Protein AF-A0A6I4ZNN2-F1 (afdb_monomer_lite)

Secondary structure (DSSP, 8-state):
-EEEEEEE----SSEEEEEES-TTS--TTPEEEEE---SEEEEEE---TTS-GGG--EEEEEEGGGTEEEEEEE------

Structure (mmCIF, N/CA/C/O backbone):
data_AF-A0A6I4ZNN2-F1
#
_entry.id   AF-A0A6I4ZNN2-F1
#
loop_
_atom_site.group_PDB
_atom_site.id
_atom_site.type_symbol
_atom_site.label_atom_id
_atom_site.label_alt_id
_atom_site.label_comp_id
_atom_site.label_asym_id
_atom_site.label_entity_id
_atom_site.label_seq_id
_atom_site.pdbx_PDB_ins_code
_atom_site.Cartn_x
_atom_site.Cartn_y
_atom_site.Cartn_z
_atom_site.occupancy
_atom_site.B_iso_or_equiv
_atom_site.auth_seq_id
_atom_site.auth_comp_id
_atom_site.auth_asym_id
_atom_site.auth_atom_id
_atom_site.pdbx_PDB_model_num
ATOM 1 N N . MET A 1 1 ? -12.092 -1.799 5.130 1.00 90.38 1 MET A N 1
ATOM 2 C CA . MET A 1 1 ? -11.559 -1.642 3.754 1.00 90.38 1 MET A CA 1
ATOM 3 C C . MET A 1 1 ? -10.495 -0.557 3.762 1.00 90.38 1 MET A C 1
ATOM 5 O O . MET A 1 1 ? -10.591 0.327 4.603 1.00 90.38 1 MET A O 1
ATOM 9 N N . LEU A 1 2 ? -9.531 -0.592 2.840 1.00 94.19 2 LEU A N 1
ATOM 10 C CA . LEU A 1 2 ? -8.601 0.518 2.613 1.00 94.19 2 LEU A CA 1
ATOM 11 C C . LEU A 1 2 ? -9.169 1.412 1.511 1.00 94.19 2 LEU A C 1
A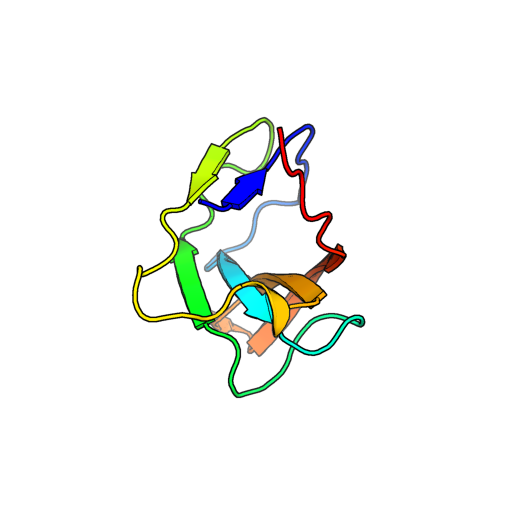TOM 13 O O . LEU A 1 2 ? -9.379 0.936 0.393 1.00 94.19 2 LEU A O 1
ATOM 17 N N . ARG A 1 3 ? -9.388 2.691 1.817 1.00 95.50 3 ARG A N 1
ATOM 18 C CA . ARG A 1 3 ? -9.756 3.716 0.838 1.00 95.50 3 ARG A CA 1
ATOM 19 C C . ARG A 1 3 ? -8.510 4.505 0.451 1.00 95.50 3 ARG A C 1
ATOM 21 O O . ARG A 1 3 ? -7.794 4.992 1.316 1.00 95.50 3 ARG A O 1
ATOM 28 N N . VAL A 1 4 ? -8.271 4.630 -0.849 1.00 94.88 4 VAL A N 1
ATOM 29 C CA . VAL A 1 4 ? -7.179 5.425 -1.411 1.00 94.88 4 VAL A CA 1
ATOM 30 C C . VAL A 1 4 ? -7.779 6.539 -2.258 1.00 94.88 4 VAL A C 1
ATOM 32 O O . VAL A 1 4 ? -8.604 6.279 -3.134 1.00 94.88 4 VAL A O 1
ATOM 35 N N . GLU A 1 5 ? -7.364 7.777 -1.998 1.00 93.88 5 GLU A N 1
ATOM 36 C CA . GLU A 1 5 ? -7.883 8.986 -2.643 1.00 93.88 5 GLU A CA 1
ATOM 37 C C . GLU A 1 5 ? -6.744 9.905 -3.067 1.00 93.88 5 GLU A C 1
ATOM 39 O O . GLU A 1 5 ? -5.678 9.899 -2.456 1.00 93.88 5 GLU A O 1
ATOM 44 N N . ASN A 1 6 ? -6.982 10.713 -4.106 1.00 93.19 6 ASN A N 1
ATOM 45 C CA . ASN A 1 6 ? -5.994 11.645 -4.663 1.00 93.19 6 ASN A CA 1
ATOM 46 C C . ASN A 1 6 ? -4.637 10.979 -4.960 1.00 93.19 6 ASN A C 1
ATOM 48 O O . ASN A 1 6 ? -3.580 11.590 -4.805 1.00 93.19 6 ASN A O 1
ATOM 52 N N . PHE A 1 7 ? -4.665 9.711 -5.370 1.00 95.12 7 PHE A N 1
ATOM 53 C CA . PHE A 1 7 ? -3.468 8.941 -5.654 1.00 95.12 7 PHE A CA 1
ATOM 54 C C . PHE A 1 7 ? -2.848 9.387 -6.973 1.00 95.12 7 PHE A C 1
ATOM 56 O O . PHE A 1 7 ? -3.567 9.648 -7.938 1.00 95.12 7 PHE A O 1
ATOM 63 N N . SER A 1 8 ? -1.520 9.452 -7.014 1.00 95.00 8 SER A N 1
ATOM 64 C CA . SER A 1 8 ? -0.746 9.635 -8.238 1.00 95.00 8 SER A CA 1
ATOM 65 C C . SER A 1 8 ? 0.642 9.034 -8.055 1.00 95.00 8 SER A C 1
ATOM 67 O O . SER A 1 8 ? 1.313 9.273 -7.048 1.00 95.00 8 SER A O 1
ATOM 69 N N . VAL A 1 9 ? 1.080 8.234 -9.021 1.00 94.44 9 VAL A N 1
ATOM 70 C CA . VAL A 1 9 ? 2.372 7.552 -8.999 1.00 94.44 9 VAL A CA 1
ATOM 71 C C . VAL A 1 9 ? 2.882 7.341 -10.420 1.00 94.44 9 VAL A C 1
ATOM 73 O O . VAL A 1 9 ? 2.120 7.301 -11.384 1.00 94.44 9 VAL A O 1
ATOM 76 N N . ARG A 1 10 ? 4.195 7.171 -10.585 1.00 93.94 10 ARG A N 1
ATOM 77 C CA . ARG A 1 10 ? 4.742 6.772 -11.889 1.00 93.94 10 ARG A CA 1
ATOM 78 C C . ARG A 1 10 ? 4.393 5.319 -12.186 1.00 93.94 10 ARG A C 1
ATOM 80 O O . ARG A 1 10 ? 4.410 4.482 -11.289 1.00 93.94 10 ARG A O 1
ATOM 87 N N . ASN A 1 11 ? 4.155 5.017 -13.460 1.00 91.31 11 ASN A N 1
ATOM 88 C CA . ASN A 1 11 ? 3.927 3.641 -13.878 1.00 91.31 11 ASN A CA 1
ATOM 89 C C . ASN A 1 11 ? 5.161 2.764 -13.589 1.00 91.31 11 ASN A C 1
ATOM 91 O O . ASN A 1 11 ? 6.302 3.195 -13.780 1.00 91.31 11 ASN A O 1
ATOM 95 N N . GLY A 1 12 ? 4.920 1.528 -13.157 1.00 92.12 12 GLY A N 1
ATOM 96 C CA . GLY A 1 12 ? 5.941 0.539 -12.827 1.00 92.12 12 GLY A CA 1
ATOM 97 C C . GLY A 1 12 ? 5.523 -0.855 -13.303 1.00 92.12 12 GLY A C 1
ATOM 98 O O . GLY A 1 12 ? 4.339 -1.106 -13.504 1.00 92.12 12 GLY A O 1
ATOM 99 N N . PRO A 1 13 ? 6.473 -1.778 -13.520 1.0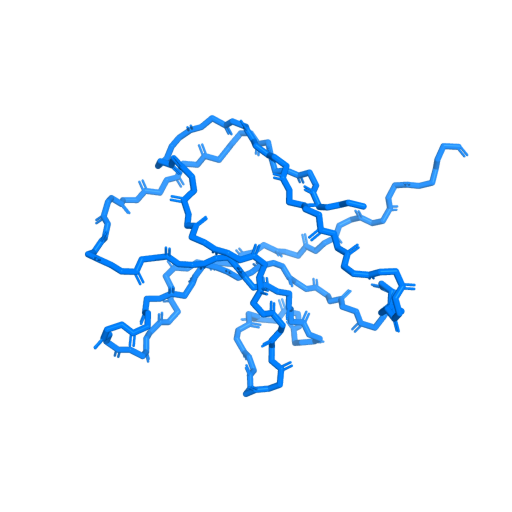0 94.38 13 PRO A N 1
ATOM 100 C CA . PRO A 1 13 ? 6.188 -3.029 -14.223 1.00 94.38 13 PRO A CA 1
ATOM 101 C C . PRO A 1 13 ? 5.461 -4.101 -13.396 1.00 94.38 13 PRO A C 1
ATOM 103 O O . PRO A 1 13 ? 4.984 -5.059 -13.993 1.00 94.38 13 PRO A O 1
ATOM 106 N N . ASP A 1 14 ? 5.439 -4.000 -12.060 1.00 96.94 14 ASP A N 1
ATOM 107 C CA . ASP A 1 14 ? 4.883 -5.032 -11.162 1.00 96.94 14 ASP A CA 1
ATOM 108 C C . ASP A 1 14 ? 4.546 -4.432 -9.777 1.00 96.94 14 ASP A C 1
ATOM 110 O O . ASP A 1 14 ? 5.155 -4.785 -8.763 1.00 96.94 14 ASP A O 1
ATOM 114 N N . LEU A 1 15 ? 3.651 -3.434 -9.758 1.00 97.62 15 LEU A N 1
ATOM 115 C CA . LEU A 1 15 ? 3.286 -2.661 -8.561 1.00 97.62 15 LEU A CA 1
ATOM 116 C C . LEU A 1 15 ? 2.091 -3.269 -7.818 1.00 97.62 15 LEU A C 1
ATOM 118 O O . LEU A 1 15 ? 1.078 -3.605 -8.428 1.00 97.62 15 LEU A O 1
ATOM 122 N N . PHE A 1 16 ? 2.215 -3.360 -6.496 1.00 97.88 16 PHE A N 1
ATOM 123 C CA . PHE A 1 16 ? 1.236 -3.956 -5.585 1.00 97.88 16 PHE A CA 1
ATOM 124 C C . PHE A 1 16 ? 1.025 -3.061 -4.368 1.00 97.88 16 PHE A C 1
ATOM 126 O O . PHE A 1 16 ? 1.945 -2.347 -3.961 1.00 97.88 16 PHE A O 1
ATOM 133 N N . VAL A 1 17 ? -0.171 -3.121 -3.787 1.00 97.56 17 VAL A N 1
ATOM 134 C CA . VAL A 1 17 ? -0.520 -2.403 -2.558 1.00 97.56 17 VAL A CA 1
ATOM 135 C C . VAL A 1 17 ? -0.444 -3.348 -1.368 1.00 97.56 17 VAL A C 1
ATOM 137 O O . VAL A 1 17 ? -0.999 -4.443 -1.396 1.00 97.56 17 VAL A O 1
ATOM 140 N N . TYR A 1 18 ? 0.226 -2.898 -0.314 1.00 97.25 18 TYR A N 1
ATOM 141 C CA . TYR A 1 18 ? 0.415 -3.629 0.930 1.00 97.25 18 TYR A CA 1
ATOM 142 C C . TYR A 1 18 ? -0.007 -2.795 2.139 1.00 97.25 18 TYR A C 1
ATOM 144 O O . TYR A 1 18 ? 0.045 -1.566 2.092 1.00 97.25 18 TYR A O 1
ATOM 152 N N . LEU A 1 19 ? -0.365 -3.464 3.234 1.00 96.62 19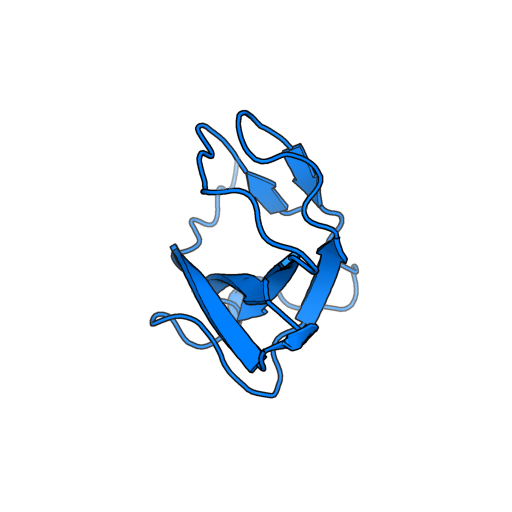 LEU A N 1
ATOM 153 C CA . LEU A 1 19 ? -0.446 -2.869 4.568 1.00 96.62 19 LEU A CA 1
ATOM 154 C C . LEU A 1 19 ? 0.798 -3.237 5.371 1.00 96.62 19 LEU A C 1
ATOM 156 O O . LEU A 1 19 ? 1.194 -4.399 5.389 1.00 96.62 19 LEU A O 1
ATOM 160 N N . SER A 1 20 ? 1.379 -2.255 6.052 1.00 96.75 20 SER A N 1
ATOM 161 C CA . SER A 1 20 ? 2.564 -2.416 6.893 1.00 96.75 20 SER A CA 1
ATOM 162 C C . SER A 1 20 ? 2.345 -1.803 8.277 1.00 96.75 20 SER A C 1
ATOM 164 O O . SER A 1 20 ? 1.733 -0.743 8.428 1.00 96.75 20 SER A O 1
ATOM 166 N N . ARG A 1 21 ? 2.852 -2.476 9.304 1.00 95.94 21 ARG A N 1
ATOM 167 C CA . ARG A 1 21 ? 2.949 -2.053 10.706 1.00 95.94 21 ARG A CA 1
ATOM 168 C C . ARG A 1 21 ? 4.118 -1.090 10.927 1.00 95.94 21 ARG A C 1
ATOM 170 O O . ARG A 1 21 ? 4.168 -0.406 11.953 1.00 95.94 21 ARG A O 1
ATOM 177 N N . ASN A 1 22 ? 5.030 -0.979 9.960 1.00 95.62 22 ASN A N 1
ATOM 178 C CA . ASN A 1 22 ? 6.073 0.039 9.936 1.00 95.62 22 ASN A CA 1
ATOM 179 C C . ASN A 1 22 ? 5.492 1.381 9.432 1.00 95.62 22 ASN A C 1
ATOM 181 O O . ASN A 1 22 ? 4.982 1.447 8.309 1.00 95.62 22 ASN A O 1
ATOM 185 N N . PRO A 1 23 ? 5.548 2.472 10.223 1.00 93.62 23 PRO A N 1
ATOM 186 C CA . PRO A 1 23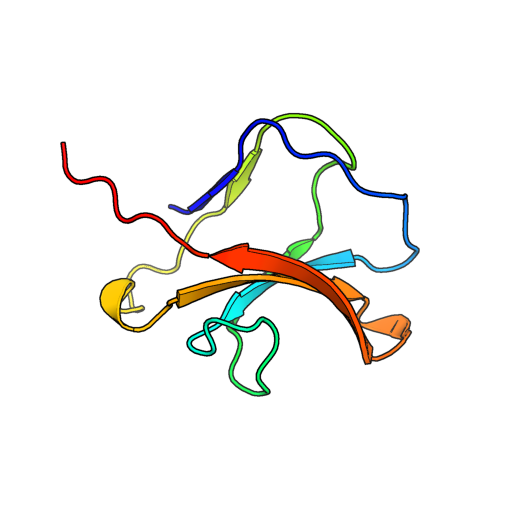 ? 5.039 3.773 9.783 1.00 93.62 23 PRO A CA 1
ATOM 187 C C . PRO A 1 23 ? 5.880 4.382 8.647 1.00 93.62 23 PRO A C 1
ATOM 189 O O . PRO A 1 23 ? 5.355 5.152 7.842 1.00 93.62 23 PRO A O 1
ATOM 192 N N . ASP A 1 24 ? 7.152 3.992 8.535 1.00 92.00 24 ASP A N 1
ATOM 193 C CA . ASP A 1 24 ? 8.105 4.504 7.545 1.00 92.00 24 ASP A CA 1
ATOM 194 C C . ASP A 1 24 ? 8.083 3.713 6.219 1.00 92.00 24 ASP A C 1
ATOM 196 O O . ASP A 1 24 ? 8.949 3.893 5.362 1.00 92.00 24 ASP A O 1
ATOM 200 N N . GLY A 1 25 ? 7.093 2.832 6.023 1.00 93.25 25 GLY A N 1
ATOM 201 C CA . GLY A 1 25 ? 6.867 2.122 4.765 1.00 93.25 25 GLY A CA 1
ATOM 202 C C . GLY A 1 25 ? 6.981 0.606 4.897 1.00 93.25 25 GLY A C 1
ATOM 203 O O . GLY A 1 25 ? 6.225 -0.007 5.637 1.00 93.25 25 GLY A O 1
ATOM 204 N N . TRP A 1 26 ? 7.863 -0.024 4.118 1.00 93.94 26 TRP A N 1
ATOM 205 C CA . TRP A 1 26 ? 7.917 -1.486 3.958 1.00 93.94 26 TRP A CA 1
ATOM 206 C C . TRP A 1 26 ? 8.413 -2.245 5.209 1.00 93.94 26 TRP A C 1
ATOM 208 O O . TRP A 1 26 ? 9.298 -1.774 5.926 1.00 93.94 26 TRP A O 1
ATOM 218 N N . GLU A 1 27 ? 7.884 -3.454 5.409 1.00 95.12 27 GLU A N 1
ATOM 219 C CA . GLU A 1 27 ? 8.382 -4.503 6.313 1.00 95.12 27 GLU A CA 1
ATOM 220 C C . GLU A 1 27 ? 8.160 -5.887 5.668 1.00 95.12 27 GLU A C 1
ATOM 222 O O . GLU A 1 27 ? 7.386 -6.001 4.717 1.00 95.12 27 GLU A O 1
ATOM 227 N N . GLU A 1 28 ? 8.821 -6.940 6.156 1.00 93.50 28 GLU A N 1
ATOM 228 C CA . GLU A 1 28 ? 8.728 -8.280 5.548 1.00 93.50 28 GLU A CA 1
ATOM 229 C C . GLU A 1 28 ? 7.343 -8.926 5.729 1.00 93.50 28 GLU A C 1
ATOM 231 O O . GLU A 1 28 ? 6.854 -9.607 4.829 1.00 93.50 28 GLU A O 1
ATOM 236 N N . GLU A 1 29 ? 6.686 -8.668 6.858 1.00 93.94 29 GLU A N 1
ATOM 237 C CA . GLU A 1 29 ? 5.359 -9.172 7.219 1.00 93.94 29 GLU A CA 1
ATOM 238 C C . GLU A 1 29 ? 4.199 -8.359 6.620 1.00 93.94 29 GLU A C 1
ATOM 240 O O . GLU A 1 29 ? 3.036 -8.592 6.961 1.00 93.94 29 GLU A O 1
ATOM 245 N N . ALA A 1 30 ? 4.490 -7.420 5.714 1.00 95.38 30 ALA A N 1
ATOM 246 C CA . ALA A 1 30 ? 3.473 -6.594 5.085 1.00 95.38 30 ALA A CA 1
ATOM 247 C C . ALA A 1 30 ? 2.440 -7.447 4.323 1.00 95.38 30 ALA A C 1
ATOM 249 O O . ALA A 1 30 ? 2.771 -8.337 3.532 1.00 95.38 30 ALA A O 1
ATOM 250 N N . ILE A 1 31 ? 1.159 -7.136 4.514 1.00 95.62 31 ILE A N 1
ATOM 251 C CA . ILE A 1 31 ? 0.049 -7.897 3.934 1.00 95.62 31 ILE A CA 1
ATOM 252 C C . ILE A 1 31 ? -0.283 -7.362 2.547 1.00 95.62 31 ILE A C 1
ATOM 254 O O . ILE A 1 31 ? -0.617 -6.190 2.395 1.00 95.62 31 ILE A O 1
ATOM 258 N N . ASN A 1 32 ? -0.232 -8.228 1.536 1.00 96.44 32 ASN A N 1
ATOM 259 C CA . ASN A 1 32 ? -0.584 -7.881 0.160 1.00 96.44 32 ASN A CA 1
ATOM 260 C C . ASN A 1 32 ? -2.105 -7.752 -0.011 1.00 96.44 32 ASN A C 1
ATOM 262 O O . ASN A 1 32 ? -2.833 -8.718 0.208 1.00 96.44 32 ASN A O 1
ATOM 266 N N . LEU A 1 33 ? -2.566 -6.592 -0.474 1.00 96.44 33 LEU A N 1
ATOM 267 C CA . LEU A 1 33 ? -3.970 -6.320 -0.791 1.00 96.44 33 LEU A CA 1
ATOM 268 C C . LEU A 1 33 ? -4.308 -6.516 -2.277 1.00 96.44 33 LEU A C 1
ATOM 270 O O . LEU A 1 33 ? -5.484 -6.521 -2.642 1.00 96.44 33 LEU A O 1
ATOM 274 N N . GLY A 1 34 ? -3.298 -6.664 -3.138 1.00 97.06 34 GLY A N 1
ATOM 275 C CA . GLY A 1 34 ? -3.464 -6.895 -4.571 1.00 97.06 34 GLY A CA 1
ATOM 276 C C . GLY A 1 34 ? -2.628 -5.968 -5.448 1.00 97.06 34 GLY A C 1
ATOM 277 O O . GLY A 1 34 ? -1.812 -5.174 -4.976 1.00 97.06 34 GLY A O 1
ATOM 278 N N . ASP A 1 35 ? -2.818 -6.109 -6.756 1.00 97.44 35 ASP A N 1
ATOM 279 C CA . ASP A 1 35 ? -2.194 -5.263 -7.767 1.00 97.44 35 ASP A CA 1
ATOM 280 C C . ASP A 1 35 ? -2.614 -3.795 -7.631 1.00 97.44 35 ASP A C 1
ATOM 282 O O . ASP A 1 35 ? -3.725 -3.468 -7.205 1.00 97.44 35 ASP A O 1
ATOM 286 N N . LEU A 1 36 ? -1.707 -2.893 -8.014 1.00 97.19 36 LEU A N 1
ATOM 287 C CA . LEU A 1 36 ? -2.043 -1.485 -8.134 1.00 97.19 36 LEU A CA 1
ATOM 288 C C . LEU A 1 36 ? -3.037 -1.294 -9.287 1.00 97.19 36 LEU A C 1
ATOM 290 O O . LEU A 1 36 ? -2.691 -1.447 -10.457 1.00 97.19 36 LEU A O 1
ATOM 294 N N . LYS A 1 37 ? -4.259 -0.885 -8.943 1.00 96.19 37 LYS A N 1
ATOM 295 C CA . LYS A 1 37 ? -5.382 -0.789 -9.891 1.00 96.19 37 LYS A CA 1
ATOM 296 C C . LYS A 1 37 ? -5.245 0.329 -10.927 1.00 96.19 37 LYS A C 1
ATOM 298 O O . LYS A 1 37 ? -5.765 0.207 -12.033 1.00 96.19 37 LYS A O 1
ATOM 303 N N . ALA A 1 38 ? -4.600 1.436 -10.564 1.00 95.38 38 ALA A N 1
ATOM 304 C CA . ALA A 1 38 ? -4.402 2.598 -11.426 1.00 95.38 38 ALA A CA 1
ATOM 305 C C . ALA A 1 38 ? -3.199 3.423 -10.953 1.00 95.38 38 ALA A C 1
ATOM 307 O O . ALA A 1 38 ? -2.858 3.404 -9.771 1.00 95.38 38 ALA A O 1
ATOM 308 N N . THR A 1 39 ? -2.579 4.180 -11.861 1.00 94.62 39 THR A N 1
ATOM 309 C CA . THR A 1 39 ? -1.503 5.121 -11.508 1.00 94.62 39 THR A CA 1
ATOM 310 C C . THR A 1 39 ? -2.025 6.405 -10.882 1.00 94.62 39 THR A C 1
ATOM 312 O O . THR A 1 39 ? -1.277 7.070 -10.176 1.00 94.62 39 THR A O 1
ATOM 315 N N . ASP A 1 40 ? -3.296 6.742 -11.110 1.00 96.44 40 ASP A N 1
ATOM 316 C CA . ASP A 1 40 ? -3.908 7.989 -10.669 1.00 96.44 40 ASP A CA 1
ATOM 317 C C . ASP A 1 40 ? -5.373 7.768 -10.265 1.00 96.44 40 ASP A C 1
ATOM 319 O O . ASP A 1 40 ? -6.062 6.912 -10.828 1.00 96.44 40 ASP A O 1
ATOM 323 N N . GLY A 1 41 ? -5.867 8.566 -9.316 1.00 95.38 41 GLY A N 1
ATOM 324 C CA . GLY A 1 41 ? -7.283 8.621 -8.948 1.00 95.38 41 GLY A CA 1
ATOM 325 C C . GLY A 1 41 ? -7.598 8.038 -7.571 1.00 95.38 41 GLY A C 1
ATOM 326 O O . GLY A 1 41 ? -6.907 8.317 -6.593 1.00 95.38 41 GLY A O 1
ATOM 327 N N . ALA A 1 42 ? -8.699 7.291 -7.482 1.00 96.00 42 ALA A N 1
ATOM 328 C CA . ALA A 1 42 ? -9.195 6.725 -6.233 1.00 96.00 42 ALA A CA 1
ATOM 329 C C . ALA A 1 42 ? -9.638 5.274 -6.425 1.00 96.00 42 ALA A C 1
ATOM 331 O O . ALA A 1 42 ? -10.234 4.917 -7.444 1.00 96.00 42 ALA A O 1
ATOM 332 N N . PHE A 1 43 ? -9.354 4.439 -5.434 1.00 95.56 43 PHE A N 1
ATOM 333 C CA . PHE A 1 43 ? -9.683 3.020 -5.453 1.00 95.56 43 PHE A CA 1
ATOM 334 C C . PHE A 1 43 ? -9.764 2.465 -4.032 1.00 95.56 43 PHE A C 1
ATOM 336 O O . PHE A 1 43 ? -9.240 3.044 -3.085 1.00 95.56 43 PHE A O 1
ATOM 343 N N . ASN A 1 44 ? -10.431 1.321 -3.893 1.00 96.44 44 ASN A N 1
ATOM 344 C CA . ASN A 1 44 ? -10.584 0.638 -2.613 1.00 96.44 44 ASN A CA 1
ATOM 345 C C . ASN A 1 44 ? -9.967 -0.757 -2.674 1.00 96.44 44 ASN A C 1
ATOM 347 O O . ASN A 1 44 ? -10.040 -1.418 -3.717 1.00 96.44 44 ASN A O 1
ATOM 351 N N . TYR A 1 45 ? -9.426 -1.218 -1.550 1.00 96.19 45 TYR A N 1
ATOM 352 C CA . TYR A 1 45 ? -9.023 -2.607 -1.346 1.00 96.19 45 TYR A CA 1
ATOM 353 C C . TYR A 1 45 ? -9.800 -3.224 -0.195 1.00 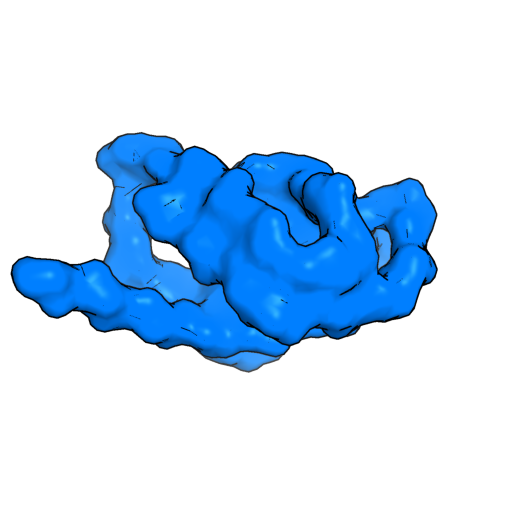96.19 45 TYR A C 1
ATOM 355 O O . TYR A 1 45 ? -10.057 -2.590 0.835 1.00 96.19 45 TYR A O 1
ATOM 363 N N . GLU A 1 46 ? -10.168 -4.483 -0.379 1.00 94.50 46 GLU A N 1
ATOM 364 C CA . GLU A 1 46 ? -10.726 -5.285 0.694 1.00 94.50 46 GLU A CA 1
ATOM 365 C C . GLU A 1 46 ? -9.608 -5.627 1.674 1.00 94.50 46 GLU A C 1
ATOM 367 O O . GLU A 1 46 ? -8.498 -5.971 1.274 1.00 94.50 46 GLU A O 1
ATOM 372 N N . ILE A 1 47 ? -9.904 -5.478 2.961 1.00 92.12 47 ILE A N 1
ATOM 373 C CA . ILE A 1 47 ? -9.013 -5.922 4.028 1.00 92.12 47 ILE A CA 1
ATOM 374 C C . ILE A 1 47 ? -9.645 -7.203 4.573 1.00 92.12 47 ILE A C 1
ATOM 376 O O . ILE A 1 47 ? -10.836 -7.159 4.903 1.00 92.12 47 ILE A O 1
ATOM 380 N N . PRO A 1 48 ? -8.902 -8.320 4.634 1.00 88.00 48 PRO A N 1
ATOM 381 C CA . PRO A 1 48 ? -9.384 -9.547 5.254 1.00 88.00 48 PRO A CA 1
ATOM 382 C C . PRO A 1 48 ? -9.919 -9.295 6.669 1.00 88.00 48 PRO A C 1
ATOM 384 O O . PRO A 1 48 ? -9.340 -8.535 7.441 1.00 88.00 48 PRO A O 1
ATOM 387 N N . SER A 1 49 ? -11.054 -9.910 7.004 1.00 88.56 49 SER A N 1
ATOM 388 C CA . SER A 1 49 ? -11.761 -9.667 8.271 1.00 88.56 49 SER A CA 1
ATOM 389 C C . SER A 1 49 ? -11.051 -10.231 9.503 1.00 88.56 49 SER A C 1
ATOM 391 O O . SER A 1 49 ? -11.424 -9.907 10.623 1.00 88.56 49 SER A O 1
ATOM 393 N N . ASP A 1 50 ? -10.078 -11.116 9.302 1.00 89.19 50 ASP A N 1
ATOM 394 C CA . ASP A 1 50 ? -9.251 -11.740 10.337 1.00 89.19 50 ASP A CA 1
ATOM 395 C C . ASP A 1 50 ? -8.062 -10.871 10.782 1.00 89.19 50 ASP A C 1
ATOM 397 O O . ASP A 1 50 ? -7.310 -11.270 11.669 1.00 89.19 50 ASP A O 1
ATOM 401 N N . ILE A 1 51 ? -7.905 -9.685 10.189 1.00 88.75 51 ILE A N 1
ATOM 402 C CA . ILE A 1 51 ? -6.788 -8.783 10.446 1.00 88.75 51 ILE A CA 1
ATOM 403 C C . ILE A 1 51 ? -7.220 -7.648 11.378 1.00 88.75 51 ILE A C 1
ATOM 405 O O . ILE A 1 51 ? -8.206 -6.957 11.113 1.00 88.75 51 ILE A O 1
ATOM 409 N N . ASP A 1 52 ? -6.438 -7.417 12.434 1.00 90.12 52 ASP A N 1
ATOM 410 C CA . ASP A 1 52 ? -6.578 -6.237 13.284 1.00 90.12 52 ASP A CA 1
ATOM 411 C C . ASP A 1 52 ? -5.957 -5.013 12.595 1.00 90.12 52 ASP A C 1
ATOM 413 O O . ASP A 1 52 ? -4.740 -4.902 12.435 1.00 90.12 52 ASP A O 1
ATOM 417 N N . ILE A 1 53 ? -6.810 -4.092 12.146 1.00 89.44 53 ILE A N 1
ATOM 418 C CA . ILE A 1 53 ? -6.382 -2.901 11.407 1.00 89.44 53 ILE A CA 1
ATOM 419 C C . ILE A 1 53 ? -5.584 -1.919 12.269 1.00 89.44 53 ILE A C 1
ATOM 421 O O . ILE A 1 53 ? -4.828 -1.128 11.708 1.00 89.44 53 ILE A O 1
ATOM 425 N N . GLU A 1 54 ? -5.727 -1.963 13.598 1.00 91.00 54 GLU A N 1
ATOM 426 C CA . GLU A 1 54 ? -5.042 -1.038 14.507 1.00 91.00 54 GLU A CA 1
ATOM 427 C C . GLU A 1 54 ? -3.532 -1.310 14.584 1.00 91.00 54 GLU A C 1
ATOM 429 O O . GLU A 1 54 ? -2.752 -0.430 14.952 1.00 91.00 54 GLU A O 1
ATOM 434 N N . GLU A 1 55 ? -3.089 -2.507 14.185 1.00 92.50 55 GLU A N 1
ATOM 435 C CA . GLU A 1 55 ? -1.667 -2.848 14.123 1.00 92.50 55 GLU A CA 1
ATOM 436 C C . GLU A 1 55 ? -0.944 -2.168 12.949 1.00 92.50 55 GLU A C 1
ATOM 438 O O . GLU A 1 55 ? 0.277 -1.979 12.994 1.00 92.50 55 GLU A O 1
ATOM 443 N N . PHE A 1 56 ? -1.673 -1.799 11.891 1.00 94.19 56 PHE A N 1
ATOM 444 C CA . PHE A 1 56 ? -1.096 -1.262 10.662 1.00 94.19 56 PHE A CA 1
ATOM 445 C C . PHE A 1 56 ? -0.967 0.254 10.720 1.00 94.19 56 PHE A C 1
ATOM 447 O O . PHE A 1 56 ? -1.850 0.972 11.178 1.00 94.19 56 PHE A O 1
ATOM 454 N N . LYS A 1 57 ? 0.156 0.756 10.207 1.00 95.69 57 LYS A N 1
ATOM 455 C CA . LYS A 1 57 ? 0.528 2.172 10.296 1.00 95.69 57 LYS A CA 1
ATOM 456 C C . LYS A 1 57 ? 0.715 2.830 8.942 1.00 95.69 57 LYS A C 1
ATOM 458 O O . LYS A 1 57 ? 0.613 4.052 8.853 1.00 95.69 57 LYS A O 1
ATOM 463 N N . SER A 1 58 ? 0.974 2.056 7.889 1.00 96.19 58 SER A N 1
ATOM 464 C CA . SER A 1 58 ? 1.136 2.585 6.538 1.00 96.19 58 SER A CA 1
ATOM 465 C C . SER A 1 58 ? 0.544 1.674 5.461 1.00 96.19 58 SER A C 1
ATOM 467 O O . SER A 1 58 ? 0.477 0.451 5.603 1.00 96.19 58 SER A O 1
ATOM 469 N N . ALA A 1 59 ? 0.116 2.292 4.362 1.00 96.31 59 ALA A N 1
ATOM 470 C CA . ALA A 1 59 ? -0.097 1.627 3.086 1.00 96.31 59 ALA A CA 1
ATOM 471 C C . ALA A 1 59 ? 1.145 1.820 2.212 1.00 96.31 59 ALA A C 1
ATOM 473 O O . ALA A 1 59 ? 1.691 2.922 2.120 1.00 96.31 59 ALA A O 1
ATOM 474 N N . VAL A 1 60 ? 1.577 0.753 1.548 1.00 97.06 60 VAL A N 1
ATOM 475 C CA . VAL A 1 60 ? 2.823 0.705 0.784 1.00 97.06 60 VAL A CA 1
ATOM 476 C C . VAL A 1 60 ? 2.544 0.301 -0.655 1.00 97.06 60 VAL A C 1
ATOM 478 O O . VAL A 1 60 ? 1.852 -0.680 -0.907 1.00 97.06 60 VAL A O 1
ATOM 481 N N . VAL A 1 61 ? 3.131 1.022 -1.607 1.00 97.38 61 VAL A N 1
ATOM 482 C CA . VAL A 1 61 ? 3.240 0.594 -3.002 1.00 97.38 61 VAL A CA 1
ATOM 483 C C . VAL A 1 61 ? 4.608 -0.053 -3.182 1.00 97.38 61 VAL A C 1
ATOM 485 O O . VAL A 1 61 ? 5.642 0.614 -3.097 1.00 97.38 61 VAL A O 1
ATOM 488 N N . TRP A 1 62 ? 4.622 -1.358 -3.430 1.00 97.38 62 TRP A N 1
ATOM 489 C CA . TRP A 1 62 ? 5.842 -2.148 -3.567 1.00 97.38 62 TRP A CA 1
ATOM 490 C C . TRP A 1 62 ? 5.984 -2.689 -4.986 1.00 97.38 62 TRP A C 1
ATOM 492 O O . TRP A 1 62 ? 5.033 -3.223 -5.562 1.00 97.38 62 TRP A O 1
ATOM 502 N N . CYS A 1 63 ? 7.184 -2.575 -5.551 1.00 97.12 63 CYS A N 1
ATOM 503 C CA . CYS A 1 63 ? 7.511 -3.194 -6.828 1.00 97.12 63 CYS A CA 1
ATOM 504 C C . CYS A 1 63 ? 8.133 -4.567 -6.576 1.00 97.12 63 CYS A C 1
ATOM 506 O O . CYS A 1 63 ? 9.333 -4.667 -6.302 1.00 97.12 63 CYS A O 1
ATOM 508 N N . ARG A 1 64 ? 7.334 -5.635 -6.685 1.00 96.00 64 ARG A N 1
ATOM 509 C CA . ARG A 1 64 ? 7.796 -6.999 -6.370 1.00 96.00 64 ARG A CA 1
ATOM 510 C C . ARG A 1 64 ? 8.937 -7.442 -7.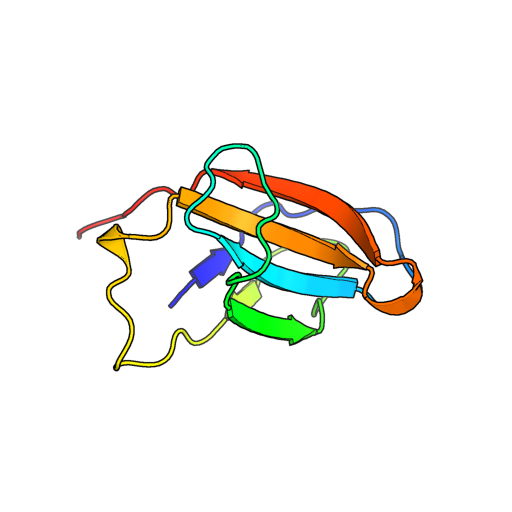280 1.00 96.00 64 ARG A C 1
ATOM 512 O O . ARG A 1 64 ? 9.910 -8.005 -6.791 1.00 96.00 64 ARG A O 1
ATOM 519 N N . ARG A 1 65 ? 8.871 -7.115 -8.576 1.00 96.81 65 ARG A N 1
ATOM 520 C CA . ARG A 1 65 ? 9.917 -7.450 -9.560 1.00 96.81 65 ARG A CA 1
ATOM 521 C C . ARG A 1 65 ? 11.323 -6.995 -9.162 1.00 96.81 65 ARG A C 1
ATOM 523 O O . ARG A 1 65 ? 12.285 -7.683 -9.488 1.00 96.81 65 ARG A O 1
ATOM 530 N N . PHE A 1 66 ? 11.448 -5.834 -8.523 1.00 96.50 66 PHE A N 1
ATOM 531 C CA . PHE A 1 66 ? 12.747 -5.265 -8.148 1.00 96.50 66 PHE A CA 1
ATOM 532 C C . PHE A 1 66 ? 12.995 -5.259 -6.641 1.00 96.50 66 PHE A C 1
ATOM 534 O O . PHE A 1 66 ? 14.072 -4.847 -6.229 1.00 96.50 66 PHE A O 1
ATOM 541 N N . ALA A 1 67 ? 12.029 -5.717 -5.841 1.00 95.31 67 ALA A N 1
ATOM 542 C CA . ALA A 1 67 ? 12.072 -5.668 -4.386 1.00 95.31 67 ALA A CA 1
ATOM 543 C C . ALA A 1 67 ? 12.404 -4.258 -3.851 1.00 95.31 67 ALA A C 1
ATOM 545 O O . ALA A 1 67 ? 13.316 -4.084 -3.044 1.00 95.31 67 ALA A O 1
ATOM 546 N N . VAL A 1 68 ? 11.675 -3.243 -4.332 1.00 95.69 68 VAL A N 1
ATOM 547 C CA . VAL A 1 68 ? 11.866 -1.843 -3.916 1.00 95.69 68 VAL A CA 1
ATOM 548 C C . VAL A 1 68 ? 10.564 -1.174 -3.495 1.00 95.69 68 VAL A C 1
ATOM 550 O O . VAL A 1 68 ? 9.507 -1.376 -4.105 1.00 95.69 68 VAL A O 1
ATOM 553 N N . LEU A 1 69 ? 10.683 -0.307 -2.487 1.00 95.94 69 LEU A N 1
ATOM 554 C CA . LEU A 1 69 ? 9.627 0.594 -2.047 1.00 95.94 69 LEU A CA 1
ATOM 555 C C . LEU A 1 69 ? 9.410 1.660 -3.119 1.00 95.94 69 LEU A C 1
ATOM 557 O O . LEU A 1 69 ? 10.321 2.425 -3.433 1.00 95.94 69 LEU A O 1
ATOM 561 N N . PHE A 1 70 ? 8.208 1.703 -3.686 1.00 95.50 70 PHE A N 1
ATOM 562 C CA . PHE A 1 70 ? 7.847 2.688 -4.702 1.00 95.50 70 PHE A CA 1
ATOM 563 C C . PHE A 1 70 ? 7.248 3.954 -4.079 1.00 95.50 70 PHE A C 1
ATOM 565 O O . PHE A 1 70 ? 7.454 5.056 -4.582 1.00 95.50 70 PHE A O 1
ATOM 572 N N . GLY A 1 71 ? 6.525 3.797 -2.971 1.00 94.94 71 GLY A N 1
ATOM 573 C CA . GLY A 1 71 ? 5.964 4.885 -2.178 1.00 94.94 71 GLY A CA 1
ATOM 574 C C . GLY A 1 71 ? 5.174 4.344 -0.993 1.00 94.94 71 GLY A C 1
ATOM 575 O O . GLY A 1 71 ? 4.816 3.168 -0.972 1.00 94.94 71 GLY A O 1
ATOM 576 N N . HIS A 1 72 ? 4.905 5.190 -0.004 1.00 96.06 72 HIS A N 1
ATOM 577 C CA . HIS A 1 72 ? 4.067 4.842 1.140 1.00 96.06 72 HIS A CA 1
ATOM 578 C C . HIS A 1 72 ? 3.289 6.063 1.631 1.00 96.06 72 HIS A C 1
ATOM 580 O O . HIS A 1 72 ? 3.652 7.203 1.341 1.00 96.06 72 HIS A O 1
ATOM 586 N N . ALA A 1 73 ? 2.227 5.804 2.383 1.00 94.94 73 ALA A N 1
ATOM 587 C CA . ALA A 1 73 ? 1.466 6.808 3.110 1.00 94.94 73 ALA A CA 1
ATOM 588 C C . ALA A 1 73 ? 1.066 6.239 4.472 1.00 94.94 73 ALA A C 1
ATOM 590 O O . ALA A 1 73 ? 0.715 5.063 4.571 1.00 94.94 73 ALA A O 1
ATOM 591 N N . THR A 1 74 ? 1.114 7.057 5.521 1.00 94.56 74 THR A N 1
ATOM 592 C CA . THR A 1 74 ? 0.571 6.685 6.833 1.00 94.56 74 THR A CA 1
ATOM 593 C C . THR A 1 74 ? -0.945 6.556 6.773 1.00 94.56 74 THR A C 1
ATOM 595 O O . THR A 1 74 ? -1.606 7.295 6.043 1.00 94.56 74 THR A O 1
ATOM 598 N N . LEU A 1 75 ? -1.488 5.616 7.540 1.00 93.69 75 LEU A N 1
ATOM 599 C CA . LEU A 1 75 ? -2.923 5.369 7.607 1.00 93.69 75 LEU A CA 1
ATOM 600 C C . LEU A 1 75 ? -3.602 6.346 8.567 1.00 93.69 75 LEU A C 1
ATOM 602 O O . LEU A 1 75 ? -3.057 6.689 9.615 1.00 93.69 75 LEU A O 1
ATOM 606 N N . GLU A 1 76 ? -4.823 6.737 8.219 1.00 91.69 76 GLU A N 1
ATOM 607 C CA . GLU A 1 76 ? -5.750 7.413 9.118 1.00 91.69 76 GLU A CA 1
ATOM 608 C C . GLU A 1 76 ? -6.941 6.479 9.351 1.00 91.69 76 GLU A C 1
ATOM 610 O O . GLU A 1 76 ? -7.586 6.035 8.397 1.00 91.69 76 GLU A O 1
ATOM 615 N N . ILE A 1 77 ? -7.206 6.140 10.615 1.00 89.31 77 ILE A N 1
ATOM 616 C CA . ILE A 1 77 ? -8.386 5.356 10.982 1.00 89.31 77 ILE A CA 1
ATOM 617 C C . ILE A 1 77 ? -9.548 6.329 11.130 1.00 89.31 77 ILE A C 1
ATOM 619 O O . ILE A 1 77 ? -9.590 7.130 12.062 1.00 89.31 77 ILE A O 1
ATOM 623 N N . VAL A 1 78 ? -10.491 6.247 10.198 1.00 85.44 78 VAL A N 1
ATOM 624 C CA . VAL A 1 78 ? -11.710 7.051 10.217 1.00 85.44 78 VAL A CA 1
ATOM 625 C C . VAL A 1 78 ? -12.823 6.216 10.844 1.00 85.44 78 VAL A C 1
ATOM 627 O O . VAL A 1 78 ? -13.310 5.263 10.238 1.00 85.44 78 VAL A O 1
ATOM 630 N N . THR A 1 79 ? -13.206 6.557 12.072 1.00 75.12 79 THR A N 1
ATOM 631 C CA . THR A 1 79 ? -14.438 6.078 12.713 1.00 75.12 79 THR A CA 1
ATOM 632 C C . THR A 1 79 ? -15.543 7.100 12.474 1.00 75.12 79 THR A C 1
ATOM 634 O O . THR A 1 79 ? -15.401 8.247 12.899 1.00 75.12 79 THR A O 1
ATOM 637 N N . GLU A 1 80 ? -16.607 6.691 11.780 1.00 58.47 80 GLU A N 1
ATOM 638 C CA . GLU A 1 80 ? -17.866 7.450 11.679 1.00 58.47 80 GLU A CA 1
ATOM 639 C C . GLU A 1 80 ? -18.603 7.527 13.024 1.00 58.47 80 GLU A C 1
ATOM 641 O O . GLU A 1 80 ? -18.598 6.516 13.769 1.00 58.47 80 GLU A O 1
#

Radius of gyration: 11.91 Å; chains: 1; bounding box: 31×23×29 Å

Foldseek 3Di:
DDKDAFAAFDDDDAKWKWWALDLVADDPPTHTQGHDPDRGGIDDTDDDPPDDPVSTFKMFIARPVVRDTRDMDTDDDDDD

pLDDT: mean 93.81, std 5.21, range [58.47, 97.88]

Sequence (80 aa):
MLRVENFSVRNGPDLFVYLSRNPDGWEEEAINLGDLKATDGAFNYEIPSDIDIEEFKSAVVWCRRFAVLFGHATLEIVTE